Protein AF-Q54WN9-F1 (afdb_monomer)

Solvent-accessible surface area (backbone atoms only — not comparable to full-atom values): 9763 Å² total; per-residue (Å²): 136,82,84,85,79,70,58,61,58,56,52,44,54,54,49,51,44,63,75,31,66,91,70,61,74,75,76,55,79,43,49,47,63,41,79,41,78,48,82,92,57,58,79,62,23,30,35,43,32,41,34,25,28,69,91,32,36,59,37,37,39,37,37,38,39,39,68,42,95,53,77,45,74,49,47,29,48,50,98,59,85,48,47,73,67,52,102,52,31,24,30,23,70,48,80,46,40,72,41,89,84,63,59,57,28,35,44,36,34,30,35,58,44,83,94,69,46,71,44,78,80,48,74,47,79,41,43,60,86,49,47,75,79,41,33,29,25,31,41,38,38,39,36,28,91,50,58,62,70,51,76,79,38,59,76,74,64,61,50,66,73,66,54,73,73,57,82,74,84,129

Foldseek 3Di:
DDDPPPPQQVVVVVVQCVVCVPPDPDDPLQKGKGKAFADPDDQFFEKEKEKEFQVQQQKWKWKDAFPDPDIDIGGQSDPPQWQDLDPTMIMHMDTGGGDPVQAKMKIFIWGQDPPRDIDGPDMDIQGSVNRSVRGRMYMYMYGYPPSVPCVPQVCPRCPVVSVVVDDDDD

Structure (mmCIF, N/CA/C/O backbone):
data_AF-Q54WN9-F1
#
_entry.id   AF-Q54WN9-F1
#
loop_
_atom_site.group_PDB
_atom_site.id
_atom_site.type_symbol
_atom_site.label_atom_id
_atom_site.label_alt_id
_atom_site.label_comp_id
_atom_site.label_asym_id
_atom_site.label_entity_id
_atom_site.label_seq_id
_atom_site.pdbx_PDB_ins_code
_atom_site.Cartn_x
_atom_site.Cartn_y
_atom_site.Cartn_z
_atom_site.occupancy
_atom_site.B_iso_or_equiv
_atom_site.auth_seq_id
_atom_site.auth_comp_id
_atom_site.auth_asym_id
_atom_site.auth_atom_id
_atom_site.pdbx_PDB_model_num
ATOM 1 N N . MET A 1 1 ? 20.448 10.794 25.617 1.00 26.78 1 MET A N 1
ATOM 2 C CA . MET A 1 1 ? 20.432 9.327 25.789 1.00 26.78 1 MET A CA 1
ATOM 3 C C . MET A 1 1 ? 19.166 8.802 25.115 1.00 26.78 1 MET A C 1
ATOM 5 O O . MET A 1 1 ? 18.130 9.429 25.286 1.00 26.78 1 MET A O 1
ATOM 9 N N . SER A 1 2 ? 19.300 7.733 24.325 1.00 26.58 2 SER A N 1
ATOM 10 C CA . SER A 1 2 ? 18.279 7.000 23.548 1.00 26.58 2 SER A CA 1
ATOM 11 C C . SER A 1 2 ? 17.584 7.721 22.386 1.00 26.58 2 SER A C 1
ATOM 13 O O . SER A 1 2 ? 16.530 8.334 22.527 1.00 26.58 2 SER A O 1
ATOM 15 N N . VAL A 1 3 ?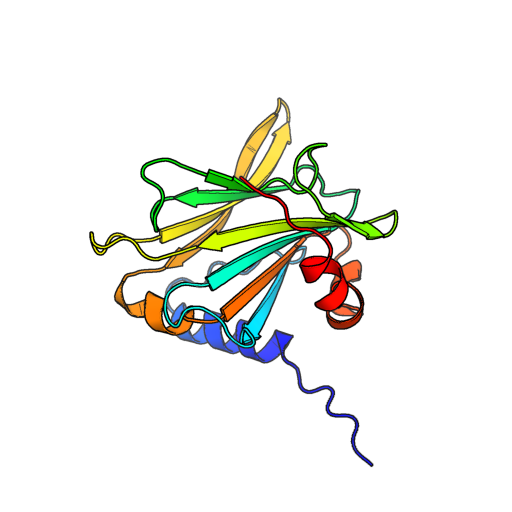 18.160 7.539 21.194 1.00 26.03 3 VAL A N 1
ATOM 16 C CA . VAL A 1 3 ? 17.436 7.601 19.921 1.00 26.03 3 VAL A CA 1
ATOM 17 C C . VAL A 1 3 ? 16.532 6.367 19.876 1.00 26.03 3 VAL A C 1
ATOM 19 O O . VAL A 1 3 ? 17.029 5.245 19.829 1.00 26.03 3 VAL A O 1
ATOM 22 N N . TYR A 1 4 ? 15.215 6.562 19.931 1.00 24.17 4 TYR A N 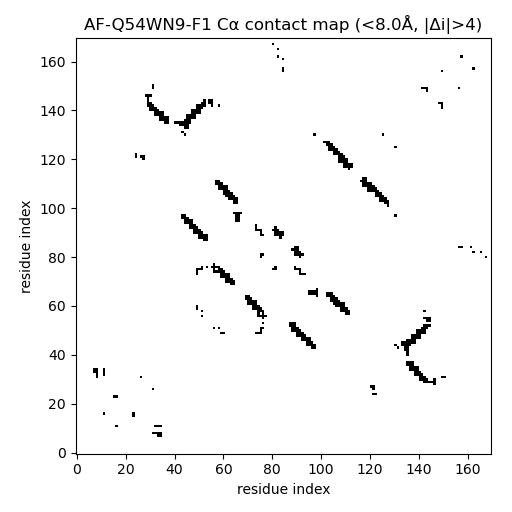1
ATOM 23 C CA . TYR A 1 4 ? 14.245 5.513 19.617 1.00 24.17 4 TYR A CA 1
ATOM 24 C C . TYR A 1 4 ? 14.352 5.197 18.117 1.00 24.17 4 TYR A C 1
ATOM 26 O O . TYR A 1 4 ? 13.643 5.771 17.300 1.00 24.17 4 TYR A O 1
ATOM 34 N N . THR A 1 5 ? 15.252 4.289 17.745 1.00 32.28 5 THR A N 1
ATOM 35 C CA . THR A 1 5 ? 15.177 3.547 16.475 1.00 32.28 5 THR A CA 1
ATOM 36 C C . THR A 1 5 ? 14.328 2.302 16.714 1.00 32.28 5 THR A C 1
ATOM 38 O O . THR A 1 5 ? 14.761 1.169 16.557 1.00 32.28 5 THR A O 1
ATOM 41 N N . GLY A 1 6 ? 13.110 2.511 17.218 1.00 28.62 6 GLY A N 1
ATOM 42 C CA . GLY A 1 6 ? 12.151 1.432 17.392 1.00 28.62 6 GLY A CA 1
ATOM 43 C C . GLY A 1 6 ? 11.604 1.053 16.028 1.00 28.62 6 GLY A C 1
ATOM 44 O O . GLY A 1 6 ? 10.645 1.674 15.594 1.00 28.6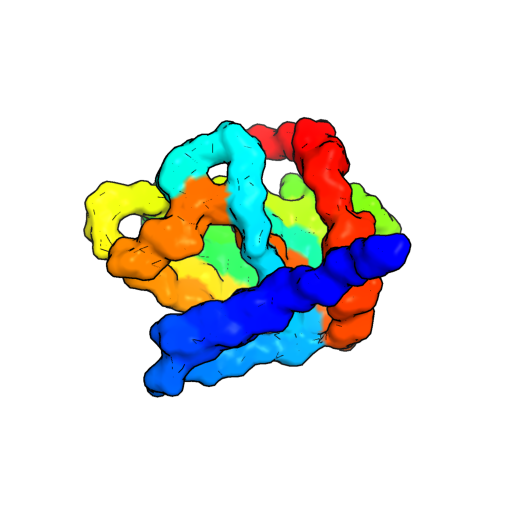2 6 GLY A O 1
ATOM 45 N N . ASP A 1 7 ? 12.287 0.133 15.349 1.00 36.50 7 ASP A N 1
ATOM 46 C CA . ASP A 1 7 ? 11.778 -1.036 14.613 1.00 36.50 7 ASP A CA 1
ATOM 47 C C . ASP A 1 7 ? 10.300 -1.046 14.158 1.00 36.50 7 ASP A C 1
ATOM 49 O O . ASP A 1 7 ? 9.601 -2.059 14.234 1.00 36.50 7 ASP A O 1
ATOM 53 N N . ALA A 1 8 ? 9.791 0.073 13.647 1.00 36.25 8 ALA A N 1
ATOM 54 C CA . ALA A 1 8 ? 8.426 0.168 13.139 1.00 36.25 8 ALA A CA 1
ATOM 55 C C . ALA A 1 8 ? 8.210 -0.800 11.963 1.00 36.25 8 ALA A C 1
ATOM 57 O O . ALA A 1 8 ? 7.151 -1.414 11.852 1.00 36.25 8 ALA A O 1
ATOM 58 N N . SER A 1 9 ? 9.253 -1.038 11.161 1.00 34.16 9 SER A N 1
ATOM 59 C CA . SER A 1 9 ? 9.234 -2.027 10.080 1.00 34.16 9 SER A CA 1
ATOM 60 C C . SER A 1 9 ? 9.164 -3.476 10.585 1.00 34.16 9 SER A C 1
ATOM 62 O O . SER A 1 9 ? 8.555 -4.325 9.933 1.00 34.16 9 SER A O 1
ATOM 64 N N . LEU A 1 10 ? 9.729 -3.777 11.759 1.00 30.88 10 LEU A N 1
ATOM 65 C CA . LEU A 1 10 ? 9.683 -5.116 12.358 1.00 30.88 10 LEU A CA 1
ATOM 66 C C . LEU A 1 10 ? 8.337 -5.405 13.038 1.00 30.88 10 LEU A C 1
ATOM 68 O O . LEU A 1 10 ? 7.882 -6.551 13.034 1.00 30.88 10 LEU A O 1
ATOM 72 N N . LEU A 1 11 ? 7.658 -4.372 13.548 1.00 35.47 11 LEU A N 1
ATOM 73 C CA . LEU A 1 11 ? 6.316 -4.501 14.120 1.00 35.47 11 LEU A CA 1
ATOM 74 C C . LEU A 1 11 ? 5.294 -5.001 13.091 1.00 35.47 11 LEU A C 1
ATOM 76 O O . LEU A 1 11 ? 4.483 -5.854 13.449 1.00 35.47 11 LEU A O 1
ATOM 80 N N . TYR A 1 12 ? 5.353 -4.565 11.825 1.00 44.00 12 TYR A N 1
ATOM 81 C CA . TYR A 1 12 ? 4.422 -5.069 10.807 1.00 44.00 12 TYR A CA 1
ATOM 82 C C . TYR A 1 12 ? 4.783 -6.462 10.296 1.00 44.00 12 TYR A C 1
ATOM 84 O O . TYR A 1 12 ? 3.877 -7.274 10.135 1.00 44.00 12 TYR A O 1
ATOM 92 N N . LEU A 1 13 ? 6.068 -6.791 10.103 1.00 41.88 13 LEU A N 1
ATOM 93 C CA . LEU A 1 13 ? 6.452 -8.173 9.779 1.00 41.88 13 LEU A CA 1
ATOM 94 C C . LEU A 1 13 ? 5.909 -9.125 10.847 1.00 41.88 13 LEU A C 1
ATOM 96 O O . LEU A 1 13 ? 5.208 -10.068 10.507 1.00 41.88 13 LEU A O 1
ATOM 100 N N . GLN A 1 14 ? 6.059 -8.794 12.132 1.00 44.22 14 GLN A N 1
ATOM 101 C CA . GLN A 1 14 ? 5.460 -9.592 13.202 1.00 44.22 14 GLN A CA 1
ATOM 102 C C . GLN A 1 14 ? 3.927 -9.545 13.230 1.00 44.22 14 GLN A C 1
ATOM 104 O O . GLN A 1 14 ? 3.309 -10.550 13.574 1.00 44.22 14 GLN A O 1
ATOM 109 N N . TYR A 1 15 ? 3.289 -8.416 12.914 1.00 46.53 15 TYR A N 1
ATOM 110 C CA . TYR A 1 15 ? 1.828 -8.288 12.953 1.00 46.53 15 TYR A CA 1
ATOM 111 C C . TYR A 1 15 ? 1.148 -9.028 11.795 1.00 46.53 15 TYR A C 1
ATOM 113 O O . TYR A 1 15 ? 0.180 -9.758 12.010 1.00 46.53 15 TYR A O 1
ATOM 121 N N . TYR A 1 16 ? 1.691 -8.905 10.584 1.00 46.44 16 TYR A N 1
ATOM 122 C CA . TYR A 1 16 ? 1.237 -9.613 9.393 1.00 46.44 16 TYR A CA 1
ATOM 123 C C . TYR A 1 16 ? 1.563 -11.105 9.484 1.00 46.44 16 TYR A C 1
ATOM 125 O O . TYR A 1 16 ? 0.681 -11.930 9.262 1.00 46.44 16 TYR A O 1
ATOM 133 N N . GLU A 1 17 ? 2.775 -11.479 9.910 1.00 47.84 17 GLU A N 1
ATOM 134 C CA . GLU A 1 17 ? 3.111 -12.887 10.167 1.00 47.84 17 GLU A CA 1
ATOM 135 C C . GLU A 1 17 ? 2.225 -13.486 11.269 1.00 47.84 17 GLU A C 1
ATOM 137 O O . GLU A 1 17 ? 1.805 -14.635 11.142 1.00 47.84 17 GLU A O 1
ATOM 142 N N . LYS A 1 18 ? 1.855 -12.718 12.308 1.00 46.75 18 LYS A N 1
ATOM 143 C CA . LYS A 1 18 ? 0.902 -13.173 13.338 1.00 46.75 18 LYS A CA 1
ATOM 144 C C . LYS A 1 18 ? -0.515 -13.353 12.807 1.00 46.75 18 LYS A C 1
ATOM 146 O O . LYS A 1 18 ? -1.157 -14.339 13.157 1.00 46.75 18 LYS A O 1
ATOM 151 N N . LEU A 1 19 ? -1.025 -12.418 12.006 1.00 46.53 19 LEU A N 1
ATOM 152 C CA . LEU A 1 19 ? -2.384 -12.503 11.458 1.00 46.53 19 LEU A CA 1
ATOM 153 C C . LEU A 1 19 ? -2.519 -13.582 10.386 1.00 46.53 19 LEU A C 1
ATOM 155 O O . LEU A 1 19 ? -3.585 -14.177 10.253 1.00 46.53 19 LEU A O 1
ATOM 159 N N . HIS A 1 20 ? -1.451 -13.833 9.632 1.00 45.84 20 HIS A N 1
ATOM 160 C CA . HIS A 1 20 ? -1.462 -14.731 8.483 1.00 45.84 20 HIS A CA 1
ATOM 161 C C . HIS A 1 20 ? -0.689 -16.028 8.725 1.00 45.84 20 HIS A C 1
ATOM 163 O O . HIS A 1 20 ? -0.387 -16.721 7.758 1.00 45.84 20 HIS A O 1
ATOM 169 N N . ALA A 1 21 ? -0.401 -16.387 9.983 1.00 46.03 21 ALA A N 1
ATOM 170 C CA . ALA A 1 21 ? 0.436 -17.529 10.371 1.00 46.03 21 ALA A CA 1
ATOM 171 C C . ALA A 1 21 ? 0.090 -18.858 9.664 1.00 46.03 21 ALA A C 1
ATOM 173 O O . ALA A 1 21 ? 0.960 -19.706 9.490 1.00 46.03 21 ALA A O 1
ATOM 174 N N . SER A 1 22 ? -1.155 -19.045 9.220 1.00 46.38 22 SER A N 1
ATOM 175 C CA . SER A 1 22 ? -1.606 -20.244 8.503 1.00 46.38 22 SER A CA 1
ATOM 176 C C . SER A 1 22 ? -1.333 -20.243 6.990 1.00 46.38 22 SER A C 1
ATOM 178 O O . SER A 1 22 ? -1.400 -21.301 6.370 1.00 46.38 22 SER A O 1
ATOM 180 N N . SER A 1 23 ? -1.001 -19.106 6.375 1.00 45.22 23 SER A N 1
ATOM 181 C CA . SER A 1 23 ? -0.740 -19.002 4.932 1.00 45.22 23 SER A CA 1
ATOM 182 C C . SER A 1 23 ? 0.132 -17.792 4.580 1.00 45.22 23 SER A C 1
ATOM 184 O O . SER A 1 23 ? -0.186 -17.062 3.637 1.00 45.22 23 SER A O 1
ATOM 186 N N . VAL A 1 24 ? 1.189 -17.526 5.360 1.00 51.78 24 VAL A N 1
ATOM 187 C CA . VAL A 1 24 ? 2.043 -16.342 5.176 1.00 51.78 24 VAL A CA 1
ATOM 188 C C . VAL A 1 24 ? 2.712 -16.420 3.803 1.00 51.78 24 VAL A C 1
ATOM 190 O O . VAL A 1 24 ? 3.770 -17.028 3.634 1.00 51.78 24 VAL A O 1
ATOM 193 N N . GLN A 1 25 ? 2.107 -15.793 2.796 1.00 59.03 25 GLN A N 1
ATOM 194 C CA . GLN A 1 25 ? 2.858 -15.388 1.623 1.00 59.03 25 GLN A CA 1
ATOM 195 C C . GLN A 1 25 ? 3.964 -14.465 2.136 1.00 59.03 25 GLN A C 1
ATOM 197 O O . GLN A 1 25 ? 3.686 -13.454 2.783 1.00 59.03 25 GLN A O 1
ATOM 202 N N . LYS A 1 26 ? 5.222 -14.851 1.921 1.00 68.12 26 LYS A N 1
ATOM 203 C CA . LYS A 1 26 ? 6.352 -14.007 2.298 1.00 68.12 26 LYS A CA 1
ATOM 204 C C . LYS A 1 26 ? 6.312 -12.754 1.435 1.00 68.12 26 LYS A C 1
ATOM 206 O O . LYS A 1 26 ? 6.228 -12.861 0.212 1.00 68.12 26 LYS A O 1
ATOM 211 N N . VAL A 1 27 ? 6.389 -11.591 2.076 1.00 75.38 27 VAL A N 1
ATOM 212 C CA . VAL A 1 27 ? 6.557 -10.324 1.361 1.00 75.38 27 VAL A CA 1
ATOM 213 C C . VAL A 1 27 ? 7.833 -10.434 0.512 1.00 75.38 27 VAL A C 1
ATOM 215 O O . VAL A 1 27 ? 8.867 -10.860 1.040 1.00 75.38 27 VAL A O 1
ATOM 218 N N . PRO A 1 28 ? 7.784 -10.109 -0.791 1.00 79.94 28 PRO A N 1
ATOM 219 C CA . PRO A 1 28 ? 8.963 -10.142 -1.647 1.00 79.94 28 PRO A CA 1
ATOM 220 C C . PRO A 1 28 ? 10.117 -9.311 -1.068 1.00 79.94 28 PRO A C 1
ATOM 222 O O . PRO A 1 28 ? 9.900 -8.224 -0.543 1.00 79.94 28 PRO A O 1
ATOM 225 N N . ALA A 1 29 ? 11.361 -9.789 -1.186 1.00 77.44 29 ALA A N 1
ATOM 226 C CA . ALA A 1 29 ? 12.532 -9.141 -0.572 1.00 77.44 29 ALA A CA 1
ATOM 227 C C . ALA A 1 29 ? 12.798 -7.706 -1.076 1.00 77.44 29 ALA A C 1
ATOM 229 O O . ALA A 1 29 ? 13.434 -6.903 -0.387 1.00 77.44 29 ALA A O 1
ATOM 230 N N . ASN A 1 30 ? 12.287 -7.396 -2.268 1.00 78.31 30 ASN A N 1
ATOM 231 C CA . ASN A 1 30 ? 12.350 -6.102 -2.939 1.00 78.31 30 ASN A CA 1
ATOM 232 C C . ASN A 1 30 ? 11.214 -5.143 -2.519 1.00 78.31 30 ASN A C 1
ATOM 234 O O . ASN A 1 30 ? 11.074 -4.060 -3.092 1.00 78.31 30 ASN A O 1
ATOM 238 N N . MET A 1 31 ? 10.391 -5.543 -1.547 1.00 79.81 31 MET A N 1
ATOM 239 C CA . MET A 1 31 ? 9.267 -4.773 -1.034 1.00 79.81 31 MET A CA 1
ATOM 240 C C . MET A 1 31 ? 9.399 -4.556 0.473 1.00 79.81 31 MET A C 1
ATOM 242 O O . MET A 1 31 ? 9.694 -5.476 1.233 1.00 79.81 31 MET A O 1
ATOM 246 N N . VAL A 1 32 ? 9.137 -3.327 0.907 1.00 80.44 32 VAL A N 1
ATOM 247 C CA . VAL A 1 32 ? 8.982 -2.980 2.322 1.00 80.44 32 VAL A CA 1
ATOM 248 C C . VAL A 1 32 ? 7.593 -2.394 2.511 1.00 80.44 32 VAL A C 1
ATOM 250 O O . VAL A 1 32 ? 7.191 -1.501 1.769 1.00 80.44 32 VAL A O 1
ATOM 253 N N . ILE A 1 33 ? 6.864 -2.905 3.498 1.00 81.25 33 ILE A N 1
ATOM 254 C CA . ILE A 1 33 ? 5.540 -2.412 3.870 1.00 81.25 33 ILE A CA 1
ATOM 255 C C . ILE A 1 33 ? 5.664 -1.760 5.245 1.00 81.25 33 ILE A C 1
ATOM 257 O O . ILE A 1 33 ? 6.142 -2.394 6.182 1.00 81.25 33 ILE A O 1
ATOM 261 N N . ASP A 1 34 ? 5.256 -0.500 5.344 1.00 79.38 34 ASP A N 1
ATOM 262 C CA . ASP A 1 34 ? 5.280 0.291 6.574 1.00 79.38 34 ASP A CA 1
ATOM 263 C C . ASP A 1 34 ? 3.894 0.867 6.849 1.00 79.38 34 ASP A C 1
ATOM 265 O O . ASP A 1 34 ? 3.244 1.406 5.952 1.00 79.38 34 ASP A O 1
ATOM 269 N N . ASP A 1 35 ? 3.427 0.749 8.088 1.00 79.12 35 ASP A N 1
ATOM 270 C CA . ASP A 1 35 ? 2.069 1.112 8.466 1.00 79.12 35 ASP A CA 1
ATOM 271 C C . ASP A 1 35 ? 2.058 2.182 9.565 1.00 79.12 35 ASP A C 1
ATOM 273 O O . ASP A 1 35 ? 2.443 1.996 10.720 1.00 79.12 35 ASP A O 1
ATOM 277 N N . ARG A 1 36 ? 1.548 3.364 9.233 1.00 82.00 36 ARG A N 1
ATOM 278 C CA . ARG A 1 36 ? 1.562 4.521 10.133 1.00 82.00 36 ARG A CA 1
ATOM 279 C C . ARG A 1 36 ? 0.151 4.888 10.544 1.00 82.00 36 ARG A C 1
ATOM 281 O O . ARG A 1 36 ? -0.796 4.743 9.781 1.00 82.00 36 ARG A O 1
ATOM 288 N N . LYS A 1 37 ? -0.019 5.436 11.746 1.00 81.25 37 LYS A N 1
ATOM 289 C CA . LYS A 1 37 ? -1.302 6.040 12.131 1.00 81.25 37 LYS A CA 1
ATOM 290 C C . LYS A 1 37 ? -1.496 7.354 11.373 1.00 81.25 37 LYS A C 1
ATOM 292 O O . LYS A 1 37 ? -0.600 8.210 11.395 1.00 81.25 37 LYS A O 1
ATOM 297 N N . ARG A 1 38 ? -2.651 7.551 10.740 1.00 76.94 38 ARG A N 1
ATOM 298 C CA . ARG A 1 38 ? -2.988 8.822 10.085 1.00 76.94 38 ARG A CA 1
ATOM 299 C C . ARG A 1 38 ? -3.248 9.910 11.137 1.00 76.94 38 ARG A C 1
ATOM 301 O O . ARG A 1 38 ? -3.845 9.655 12.185 1.00 76.94 38 ARG A O 1
ATOM 308 N N . LYS A 1 39 ? -2.777 11.139 10.887 1.00 71.44 39 LYS A N 1
ATOM 309 C CA . LYS A 1 39 ? -3.128 12.314 11.711 1.00 71.44 39 LYS A CA 1
ATOM 310 C C . LYS A 1 39 ? -4.431 12.913 11.170 1.00 71.44 39 LYS A C 1
ATOM 312 O O . LYS A 1 39 ? -4.465 13.313 10.014 1.00 71.44 39 LYS A O 1
ATOM 317 N N . GLY A 1 40 ? -5.482 12.962 11.992 1.00 68.94 40 GLY A N 1
ATOM 318 C CA . GLY A 1 40 ? -6.746 13.636 11.650 1.00 68.94 40 GLY A CA 1
ATOM 319 C C . GLY A 1 40 ? -7.556 12.999 10.511 1.00 68.94 40 GLY A C 1
ATOM 320 O O . GLY A 1 40 ? -8.209 13.719 9.766 1.00 68.94 40 GLY A O 1
ATOM 321 N N . GLY A 1 41 ? -7.477 11.678 10.329 1.00 63.56 41 GLY A N 1
ATOM 322 C CA . GLY A 1 41 ? -8.146 10.967 9.236 1.00 63.56 41 GLY A CA 1
ATOM 323 C C . GLY A 1 41 ? -9.592 10.556 9.510 1.00 63.56 41 GLY A C 1
ATOM 324 O O . GLY A 1 41 ? -10.084 10.649 10.636 1.00 63.56 41 GLY A O 1
ATOM 325 N N . SER A 1 42 ? -10.243 10.043 8.460 1.00 67.94 42 SER A N 1
ATOM 326 C CA . SER A 1 42 ? -11.493 9.292 8.594 1.00 67.94 42 SER A CA 1
ATOM 327 C C . SER A 1 42 ? -11.278 8.101 9.538 1.00 67.94 42 SER A C 1
ATOM 329 O O . SER A 1 42 ? -10.244 7.431 9.434 1.00 67.94 42 SER A O 1
ATOM 331 N N . PRO A 1 43 ? -12.224 7.806 10.447 1.00 75.44 43 PRO A N 1
ATOM 332 C CA . PRO A 1 43 ? -12.136 6.626 11.297 1.00 75.44 43 PRO A CA 1
ATOM 333 C C . PRO A 1 43 ? -12.246 5.317 10.504 1.00 75.44 43 PRO A C 1
ATOM 335 O O . PRO A 1 43 ? -11.961 4.270 11.070 1.00 75.44 43 PRO A O 1
ATOM 338 N N . THR A 1 44 ? -12.651 5.364 9.230 1.00 85.12 44 THR A N 1
ATOM 339 C CA . THR A 1 44 ? -12.872 4.186 8.388 1.00 85.12 44 THR A CA 1
ATOM 340 C C . THR A 1 44 ? -11.967 4.196 7.164 1.00 85.12 44 THR A C 1
ATOM 342 O O . THR A 1 44 ? -11.880 5.205 6.462 1.00 85.12 44 THR A O 1
ATOM 345 N N . GLY A 1 45 ? -11.365 3.049 6.863 1.00 87.88 45 GLY A N 1
ATOM 346 C CA . GLY A 1 45 ? -10.485 2.870 5.714 1.00 87.88 45 GLY A CA 1
ATOM 347 C C . GLY A 1 45 ? -9.046 3.309 5.981 1.00 87.88 45 GLY A C 1
ATOM 348 O O . GLY A 1 45 ? -8.667 3.626 7.107 1.00 87.88 45 GLY A O 1
ATOM 349 N N . PHE A 1 46 ? -8.227 3.327 4.936 1.00 89.75 46 PHE A N 1
ATOM 350 C CA . PHE A 1 46 ? -6.805 3.658 5.018 1.00 89.75 46 PHE A CA 1
ATOM 351 C C . PHE A 1 46 ? -6.328 4.378 3.765 1.00 89.75 46 PHE A C 1
ATOM 353 O O . PHE A 1 46 ? -6.979 4.342 2.727 1.00 89.75 46 PHE A O 1
ATOM 360 N N . THR A 1 47 ? -5.173 5.028 3.841 1.00 89.06 47 THR A N 1
ATOM 361 C CA . THR A 1 47 ? -4.514 5.579 2.652 1.00 89.06 47 THR A CA 1
ATOM 362 C C . THR A 1 47 ? -3.399 4.638 2.225 1.00 89.06 47 THR A C 1
ATOM 364 O O . THR A 1 47 ? -2.527 4.319 3.029 1.00 89.06 47 THR A O 1
ATOM 367 N N . LEU A 1 48 ? -3.423 4.191 0.975 1.00 89.75 48 LEU A N 1
ATOM 368 C CA . LEU A 1 48 ? -2.385 3.352 0.391 1.00 89.75 48 LEU A CA 1
ATOM 369 C C . LEU A 1 48 ? -1.438 4.217 -0.434 1.00 89.75 48 LEU A C 1
ATOM 371 O O . LEU A 1 48 ? -1.882 4.901 -1.352 1.00 89.75 48 LEU A O 1
ATOM 375 N N . TYR A 1 49 ? -0.147 4.140 -0.138 1.00 88.25 49 TYR A N 1
ATOM 376 C CA . TYR A 1 49 ? 0.929 4.791 -0.872 1.00 88.25 49 TYR A CA 1
ATOM 377 C C . TYR A 1 49 ? 1.777 3.727 -1.562 1.00 88.25 49 TYR A C 1
ATOM 379 O O . TYR A 1 49 ? 2.276 2.814 -0.910 1.00 88.25 49 TYR A O 1
ATOM 387 N N . LEU A 1 50 ? 1.976 3.865 -2.869 1.00 90.00 50 LEU A N 1
ATOM 388 C CA . LEU A 1 50 ? 2.945 3.088 -3.629 1.00 90.00 50 LEU A CA 1
ATOM 389 C C . LEU A 1 50 ? 4.129 3.988 -3.968 1.00 90.00 50 LEU A C 1
ATOM 391 O O . LEU A 1 50 ? 3.979 4.983 -4.679 1.00 90.00 50 LEU A O 1
ATOM 395 N N . VAL A 1 51 ? 5.303 3.614 -3.474 1.00 87.81 51 VAL A N 1
ATOM 396 C CA . VAL A 1 51 ? 6.544 4.371 -3.611 1.00 87.81 51 VAL A CA 1
ATOM 397 C C . VAL A 1 51 ? 7.557 3.504 -4.329 1.00 87.81 51 VAL A C 1
ATOM 399 O O . VAL A 1 51 ? 7.959 2.454 -3.835 1.00 87.81 51 VAL A O 1
ATOM 402 N N . VAL A 1 52 ? 7.957 3.939 -5.515 1.00 87.69 52 VAL A N 1
ATOM 403 C CA . VAL A 1 52 ? 8.775 3.138 -6.427 1.00 87.69 52 VAL A CA 1
ATOM 404 C C . VAL A 1 52 ? 10.072 3.846 -6.756 1.00 87.69 52 VAL A C 1
ATOM 406 O O . VAL A 1 52 ? 10.091 5.055 -7.015 1.00 87.69 52 VAL A O 1
ATOM 409 N N . GLU A 1 53 ? 11.159 3.083 -6.798 1.00 86.19 53 GLU A N 1
ATOM 410 C CA . GLU A 1 53 ? 12.405 3.547 -7.398 1.00 86.19 53 GLU A CA 1
ATOM 411 C C . GLU A 1 53 ? 12.276 3.531 -8.929 1.00 86.19 53 GLU A C 1
ATOM 413 O O . GLU A 1 53 ? 11.548 2.725 -9.502 1.00 86.19 53 GLU A O 1
ATOM 418 N N . LYS A 1 54 ? 13.027 4.398 -9.613 1.00 84.44 54 LYS A N 1
ATOM 419 C CA . LYS A 1 54 ? 13.068 4.544 -11.072 1.00 84.44 54 LYS A CA 1
ATOM 420 C C . LYS A 1 54 ? 13.199 3.234 -11.846 1.00 84.44 54 LYS A C 1
ATOM 422 O O . LYS A 1 54 ? 12.641 3.119 -12.931 1.00 84.44 54 LYS A O 1
ATOM 427 N N . LYS A 1 55 ? 13.944 2.263 -11.314 1.00 83.44 55 LYS A N 1
ATOM 428 C CA . LYS A 1 55 ? 14.129 0.955 -11.960 1.00 83.44 55 LYS A CA 1
ATOM 429 C C . LYS A 1 55 ? 12.902 0.045 -11.858 1.00 83.44 55 LYS A C 1
ATOM 431 O O . LYS A 1 55 ? 12.752 -0.819 -12.706 1.00 83.44 55 LYS A O 1
ATOM 436 N N . SER A 1 56 ? 12.014 0.311 -10.905 1.00 86.44 56 SER A N 1
ATOM 437 C CA . SER A 1 56 ? 10.827 -0.488 -10.587 1.00 86.44 56 SER A CA 1
ATOM 438 C C . SER A 1 56 ? 9.529 0.252 -10.943 1.00 86.44 56 SER A C 1
ATOM 440 O O . SER A 1 56 ? 8.498 0.100 -10.291 1.00 86.44 56 SER A O 1
ATOM 442 N N . TRP A 1 57 ? 9.574 1.118 -11.960 1.00 83.81 57 TRP A N 1
ATOM 443 C CA . TRP A 1 57 ? 8.397 1.829 -12.482 1.00 83.81 57 TRP A CA 1
ATOM 444 C C . TRP A 1 57 ? 7.406 0.909 -13.210 1.00 83.81 57 TRP A C 1
ATOM 446 O O . TRP A 1 57 ? 6.278 1.309 -13.477 1.00 83.81 57 TRP A O 1
ATOM 456 N N . ASP A 1 58 ? 7.803 -0.333 -13.468 1.00 86.12 58 ASP A N 1
ATOM 457 C CA . ASP A 1 58 ? 7.002 -1.431 -14.006 1.00 86.12 58 ASP A CA 1
ATOM 458 C C . ASP A 1 58 ? 6.192 -2.184 -12.930 1.00 86.12 58 ASP A C 1
ATOM 460 O O . ASP A 1 58 ? 5.704 -3.291 -13.172 1.00 86.12 58 ASP A O 1
ATOM 464 N N . ARG A 1 59 ? 6.059 -1.603 -11.731 1.00 88.94 59 ARG A N 1
ATOM 465 C CA . ARG A 1 59 ? 5.321 -2.162 -10.593 1.00 88.94 59 ARG A CA 1
ATOM 466 C C . ARG A 1 59 ? 4.007 -1.425 -10.381 1.00 88.94 59 ARG A C 1
ATOM 468 O O . ARG A 1 59 ? 3.941 -0.199 -10.494 1.00 88.94 59 ARG A O 1
ATOM 475 N N . ALA A 1 60 ? 2.974 -2.178 -10.023 1.00 91.31 60 ALA A N 1
ATOM 476 C CA . ALA A 1 60 ? 1.662 -1.629 -9.716 1.00 91.31 60 ALA A CA 1
ATOM 477 C C . ALA A 1 60 ? 0.998 -2.361 -8.548 1.00 91.31 60 ALA A C 1
ATOM 479 O O . ALA A 1 60 ? 1.352 -3.497 -8.221 1.00 91.31 60 ALA A O 1
ATOM 480 N N . ILE A 1 61 ? -0.006 -1.718 -7.955 1.00 92.12 61 ILE A N 1
ATOM 481 C CA . ILE A 1 61 ? -0.938 -2.368 -7.031 1.00 92.12 61 ILE A CA 1
ATOM 482 C C . ILE A 1 61 ? -2.328 -2.336 -7.650 1.00 92.12 61 ILE A C 1
ATOM 484 O O . ILE A 1 61 ? -2.859 -1.265 -7.936 1.00 92.12 61 ILE A O 1
ATOM 488 N N . ARG A 1 62 ? -2.930 -3.507 -7.828 1.00 93.81 62 ARG A N 1
ATOM 489 C CA . ARG A 1 62 ? -4.328 -3.664 -8.223 1.00 93.81 62 ARG A CA 1
ATOM 490 C C . ARG A 1 62 ? -5.188 -3.827 -6.985 1.00 93.81 62 ARG A C 1
ATOM 492 O O . ARG A 1 62 ? -4.924 -4.687 -6.150 1.00 93.81 62 ARG A O 1
ATOM 499 N N . ILE A 1 63 ? -6.220 -3.011 -6.886 1.00 93.25 63 ILE A N 1
ATOM 500 C CA . ILE A 1 63 ? -7.168 -2.977 -5.784 1.00 93.25 63 ILE A CA 1
ATOM 501 C C . ILE A 1 63 ? -8.492 -3.511 -6.314 1.00 93.25 63 ILE A C 1
ATOM 503 O O . ILE A 1 63 ? -9.062 -2.949 -7.248 1.00 93.25 63 ILE A O 1
ATOM 507 N N . ASN A 1 64 ? -8.979 -4.593 -5.715 1.00 91.56 64 ASN A N 1
ATOM 508 C CA . ASN A 1 64 ? -10.311 -5.132 -5.975 1.00 91.56 64 ASN A CA 1
ATOM 509 C C . ASN A 1 64 ? -11.145 -5.051 -4.694 1.00 91.56 64 ASN A C 1
ATOM 511 O O . ASN A 1 64 ? -10.646 -5.363 -3.612 1.00 91.56 64 ASN A O 1
ATOM 515 N N . GLY A 1 65 ? -12.413 -4.661 -4.812 1.00 90.19 65 GLY A N 1
ATOM 516 C CA . GLY A 1 65 ? -13.294 -4.451 -3.664 1.00 90.19 65 GLY A CA 1
ATOM 517 C C . GLY A 1 65 ? -13.138 -3.054 -3.060 1.00 90.19 65 GLY A C 1
ATOM 518 O O . GLY A 1 65 ? -12.925 -2.082 -3.783 1.00 90.19 65 GLY A O 1
ATOM 519 N N . ALA A 1 66 ? -13.266 -2.947 -1.732 1.00 89.06 66 ALA A N 1
ATOM 520 C CA . ALA A 1 66 ? -13.404 -1.659 -1.042 1.00 89.06 66 ALA A CA 1
ATOM 521 C C . ALA A 1 66 ? -14.525 -0.812 -1.682 1.00 89.06 66 ALA A C 1
ATOM 523 O O . ALA A 1 66 ? -15.514 -1.382 -2.139 1.00 89.06 66 ALA A O 1
ATOM 524 N N . GLN A 1 67 ? -14.411 0.511 -1.730 1.00 89.25 67 GLN A N 1
ATOM 525 C CA . GLN A 1 67 ? -15.410 1.395 -2.331 1.00 89.25 67 GLN A CA 1
ATOM 526 C C . GLN A 1 67 ? -15.519 1.280 -3.862 1.00 89.25 67 GLN A C 1
ATOM 528 O O . GLN A 1 67 ? -16.406 1.889 -4.458 1.00 89.25 67 GLN A O 1
ATOM 533 N N . TYR A 1 68 ? -14.628 0.526 -4.510 1.00 87.00 68 TYR A N 1
ATOM 534 C CA . TYR A 1 68 ? -14.588 0.409 -5.961 1.00 87.00 68 TYR A CA 1
ATOM 535 C C . TYR A 1 68 ? -15.469 -0.747 -6.448 1.00 87.00 68 TYR A C 1
ATOM 537 O O . TYR A 1 68 ? -15.362 -1.882 -5.984 1.00 87.00 68 TYR A O 1
ATOM 545 N N . SER A 1 69 ? -16.335 -0.466 -7.424 1.00 85.19 69 SER A N 1
ATOM 546 C CA . SER A 1 69 ? -17.132 -1.484 -8.126 1.00 85.19 69 SER A CA 1
ATOM 547 C C . SER A 1 69 ? -16.350 -2.209 -9.228 1.00 85.19 69 SER A C 1
ATOM 549 O O . SER A 1 69 ? -16.823 -3.208 -9.765 1.00 85.19 69 SER A O 1
ATOM 551 N N . TYR A 1 70 ? -15.156 -1.716 -9.558 1.00 85.00 70 TYR A N 1
ATOM 552 C CA . TYR A 1 70 ? -14.236 -2.252 -10.557 1.00 85.00 70 TYR A CA 1
ATOM 553 C C . TYR A 1 70 ? -12.802 -2.260 -10.010 1.00 85.00 70 TYR A C 1
ATOM 555 O O . TYR A 1 70 ? -12.521 -1.685 -8.959 1.00 85.00 70 TYR A O 1
ATOM 563 N N . GLN A 1 71 ? -11.886 -2.922 -10.718 1.00 89.00 71 GLN A N 1
ATOM 564 C CA . GLN A 1 71 ? -10.476 -2.950 -10.338 1.00 89.00 71 GLN A CA 1
ATOM 565 C C . GLN A 1 71 ? -9.822 -1.584 -10.553 1.00 89.00 71 GLN A C 1
ATOM 567 O O . GLN A 1 71 ? -9.816 -1.068 -11.669 1.00 89.00 71 GLN A O 1
ATOM 572 N N . VAL A 1 72 ? -9.205 -1.039 -9.509 1.00 90.38 72 VAL A N 1
ATOM 573 C CA . VAL A 1 72 ? -8.359 0.157 -9.606 1.00 90.38 72 VAL A CA 1
ATOM 574 C C . VAL A 1 72 ? -6.899 -0.263 -9.633 1.00 90.38 72 VAL A C 1
ATOM 576 O O . VAL A 1 72 ? -6.501 -1.174 -8.915 1.00 90.38 72 VAL A O 1
ATOM 579 N N . GLU A 1 73 ? -6.083 0.399 -10.445 1.00 90.75 73 GLU A N 1
ATOM 580 C CA . GLU A 1 73 ? -4.652 0.126 -10.539 1.00 90.75 73 GLU A CA 1
ATOM 581 C C . GLU A 1 73 ? -3.850 1.379 -10.176 1.00 90.75 73 GLU A C 1
ATOM 583 O O . GLU A 1 73 ? -4.046 2.449 -10.747 1.00 90.75 73 GLU A O 1
ATOM 588 N N . LEU A 1 74 ? -2.943 1.240 -9.210 1.00 89.25 74 LEU A N 1
ATOM 589 C CA . 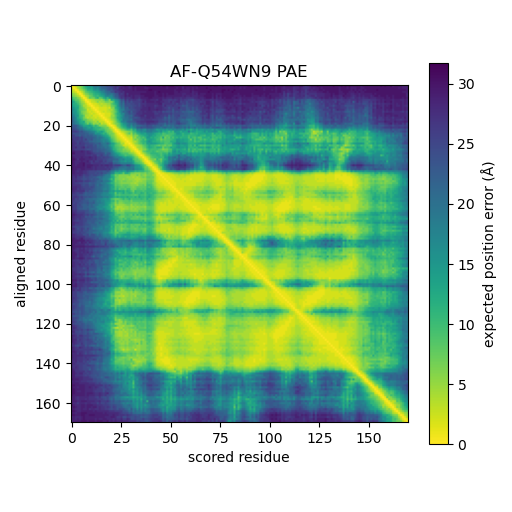LEU A 1 74 ? -2.003 2.276 -8.800 1.00 89.25 74 LEU A CA 1
ATOM 590 C C . LEU A 1 74 ? -0.645 2.017 -9.438 1.00 89.25 74 LEU A C 1
ATOM 592 O O . LEU A 1 74 ? 0.018 1.034 -9.103 1.00 89.25 74 LEU A O 1
ATOM 596 N N . LYS A 1 75 ? -0.217 2.931 -10.309 1.00 86.56 75 LYS A N 1
ATOM 597 C CA . LYS A 1 75 ? 1.087 2.917 -10.978 1.00 86.56 75 LYS A CA 1
ATOM 598 C C . LYS A 1 75 ? 1.810 4.227 -10.720 1.00 86.56 75 LYS A C 1
ATOM 600 O O . LYS A 1 75 ? 1.436 5.262 -11.253 1.00 86.56 75 LYS A O 1
ATOM 605 N N . ALA A 1 76 ? 2.867 4.187 -9.916 1.00 71.75 76 ALA A N 1
ATOM 606 C CA . ALA A 1 76 ? 3.693 5.372 -9.688 1.00 71.75 76 ALA A CA 1
ATOM 607 C C . ALA A 1 76 ? 4.680 5.639 -10.839 1.00 71.75 76 ALA A C 1
ATOM 609 O O . ALA A 1 76 ? 5.224 6.735 -10.925 1.00 71.75 76 ALA A O 1
ATOM 610 N N . GLY A 1 77 ? 4.936 4.654 -11.709 1.00 66.81 77 GLY A N 1
ATOM 611 C CA . GLY A 1 77 ? 5.855 4.790 -12.842 1.00 66.81 77 GLY A CA 1
ATOM 612 C C . GLY A 1 77 ? 5.317 5.638 -13.993 1.00 66.81 77 GLY A C 1
ATOM 613 O O . GLY A 1 77 ? 6.099 6.337 -14.647 1.00 66.81 77 GLY A O 1
ATOM 614 N N . ASP A 1 78 ? 3.997 5.631 -14.188 1.00 65.38 78 ASP A N 1
ATOM 615 C CA . ASP A 1 78 ? 3.331 6.336 -15.281 1.00 65.38 78 ASP A CA 1
ATOM 616 C C . ASP A 1 78 ? 3.467 7.857 -15.130 1.00 65.38 78 ASP A C 1
ATOM 618 O O . ASP A 1 78 ? 3.746 8.387 -14.054 1.00 65.38 78 ASP A O 1
ATOM 622 N N . ASN A 1 79 ? 3.329 8.594 -16.234 1.00 59.22 79 ASN A N 1
ATOM 623 C CA . ASN A 1 79 ? 3.528 10.047 -16.242 1.00 59.22 79 ASN A CA 1
ATOM 624 C C . ASN A 1 79 ? 2.358 10.843 -15.623 1.00 59.22 79 ASN A C 1
ATOM 626 O O . ASN A 1 79 ? 2.402 12.071 -15.594 1.00 59.22 79 ASN A O 1
ATOM 630 N N . THR A 1 80 ? 1.324 10.174 -15.119 1.00 58.91 80 THR A N 1
ATOM 631 C CA . THR A 1 80 ? 0.078 10.789 -14.649 1.00 58.91 80 THR A CA 1
ATOM 632 C C . THR A 1 80 ? -0.133 10.557 -13.157 1.00 58.91 80 THR A C 1
ATOM 634 O O . THR A 1 80 ? -0.057 9.422 -12.697 1.00 58.91 80 THR A O 1
ATOM 637 N N . GLY A 1 81 ? -0.447 11.620 -12.410 1.00 58.69 81 GLY A N 1
ATOM 638 C CA . GLY A 1 81 ? -0.944 11.505 -11.032 1.00 58.69 81 GLY A CA 1
ATOM 639 C C . GLY A 1 81 ? 0.069 10.993 -10.003 1.00 58.69 81 GLY A C 1
ATOM 640 O O . GLY A 1 81 ? -0.331 10.398 -9.009 1.00 58.69 81 GLY A O 1
ATOM 641 N N . PHE A 1 82 ? 1.370 11.207 -10.214 1.00 69.44 82 PHE A N 1
ATOM 642 C CA . PHE A 1 82 ? 2.404 10.861 -9.236 1.00 69.44 82 PHE A CA 1
ATOM 643 C C . PHE A 1 82 ? 3.051 12.113 -8.632 1.00 69.44 82 PHE A C 1
ATOM 645 O O . PHE A 1 82 ? 3.152 13.164 -9.265 1.00 69.44 82 PHE A O 1
ATOM 652 N N . LEU A 1 83 ? 3.558 11.967 -7.413 1.00 72.88 83 LEU A N 1
ATOM 653 C CA . LEU A 1 83 ? 4.430 12.916 -6.735 1.00 72.88 83 LEU A CA 1
ATOM 654 C C . LEU A 1 83 ? 5.879 12.451 -6.894 1.00 72.88 83 LEU A C 1
ATOM 656 O O . LEU A 1 83 ? 6.233 11.343 -6.486 1.00 72.88 83 LEU A O 1
ATOM 660 N N . SER A 1 84 ? 6.736 13.281 -7.490 1.00 75.62 84 SER A N 1
ATOM 661 C CA . SER A 1 84 ? 8.179 13.016 -7.487 1.00 75.62 84 SER A CA 1
ATOM 662 C C . SER A 1 84 ? 8.720 13.325 -6.093 1.00 75.62 84 SER A C 1
ATOM 664 O O . SER A 1 84 ? 8.655 14.471 -5.655 1.00 75.62 84 SER A O 1
ATOM 666 N N . LEU A 1 85 ? 9.250 12.319 -5.397 1.00 74.19 85 LEU A N 1
ATOM 667 C CA . LEU A 1 85 ? 9.865 12.513 -4.077 1.00 74.19 85 LEU A CA 1
ATOM 668 C C . LEU A 1 85 ? 11.310 13.011 -4.227 1.00 74.19 85 LEU A C 1
ATOM 670 O O . LEU A 1 85 ? 11.752 13.912 -3.518 1.00 74.19 85 LEU A O 1
ATOM 674 N N . ASP A 1 86 ? 12.033 12.432 -5.189 1.00 76.00 86 ASP A N 1
ATOM 675 C CA . ASP A 1 86 ? 13.364 12.840 -5.638 1.00 76.00 86 ASP A CA 1
ATOM 676 C C . ASP A 1 86 ? 13.573 12.438 -7.117 1.00 76.00 86 ASP A C 1
ATOM 678 O O . ASP A 1 86 ? 12.639 11.996 -7.787 1.00 76.00 86 ASP A O 1
ATOM 682 N N . SER A 1 87 ? 14.791 12.583 -7.658 1.00 76.19 87 SER A N 1
ATOM 683 C CA . SER A 1 87 ? 15.105 12.219 -9.055 1.00 76.19 87 SER A CA 1
ATOM 684 C C . SER A 1 87 ? 15.105 10.708 -9.335 1.00 76.19 87 SER A C 1
ATOM 686 O O . SER A 1 87 ? 15.245 10.286 -10.488 1.00 76.19 87 SER A O 1
ATOM 688 N N . LYS A 1 88 ? 14.983 9.884 -8.291 1.00 81.56 88 LYS A N 1
ATOM 689 C CA . LYS A 1 88 ? 15.079 8.424 -8.346 1.00 81.56 88 LYS A CA 1
ATOM 690 C C . LYS A 1 88 ? 13.810 7.732 -7.874 1.00 81.56 88 LYS A C 1
ATOM 692 O O . LYS A 1 88 ? 13.740 6.518 -8.017 1.00 81.56 88 LYS A O 1
ATOM 697 N N . SER A 1 89 ? 12.830 8.447 -7.330 1.00 82.00 89 SER A N 1
ATOM 698 C CA . SER A 1 89 ? 11.637 7.842 -6.755 1.00 82.00 89 SER A CA 1
ATOM 699 C C . SER A 1 89 ? 10.380 8.673 -6.971 1.00 82.00 89 SER A C 1
ATOM 701 O O . SER A 1 89 ? 10.384 9.906 -6.925 1.00 82.00 89 SER A O 1
ATOM 703 N N . LYS A 1 90 ? 9.287 7.954 -7.210 1.00 84.38 90 LYS A N 1
ATOM 704 C CA . LYS A 1 90 ? 7.944 8.500 -7.392 1.00 84.38 90 LYS A CA 1
ATOM 705 C C . LYS A 1 90 ? 7.004 7.865 -6.372 1.00 84.38 90 LYS A C 1
ATOM 707 O O . LYS A 1 90 ? 7.223 6.732 -5.948 1.00 84.38 90 LYS A O 1
ATOM 712 N N . CYS A 1 91 ? 5.956 8.588 -6.009 1.00 84.56 91 CYS A N 1
ATOM 713 C CA . CYS A 1 91 ? 4.891 8.129 -5.134 1.00 84.56 91 CYS A CA 1
ATOM 714 C C . CYS A 1 91 ? 3.539 8.368 -5.801 1.00 84.56 91 CYS A C 1
ATOM 716 O O . CYS A 1 91 ? 3.284 9.461 -6.294 1.00 84.56 91 CYS A O 1
ATOM 718 N N . ILE A 1 92 ? 2.652 7.385 -5.760 1.00 87.44 92 ILE A N 1
ATOM 719 C CA . ILE A 1 92 ? 1.220 7.569 -6.011 1.00 87.44 92 ILE A CA 1
ATOM 720 C C . ILE A 1 92 ? 0.463 7.081 -4.786 1.00 87.44 92 ILE A C 1
ATOM 722 O O . ILE A 1 92 ? 0.951 6.213 -4.062 1.00 87.44 92 ILE A O 1
ATOM 726 N N . PHE A 1 93 ? -0.714 7.635 -4.531 1.00 87.50 93 PHE A N 1
ATOM 727 C CA . PHE A 1 93 ? -1.527 7.196 -3.411 1.00 87.50 93 PHE A CA 1
ATOM 728 C C . PHE A 1 93 ? -3.009 7.242 -3.735 1.00 87.50 93 PHE A C 1
ATOM 730 O O . PHE A 1 93 ? -3.444 7.950 -4.640 1.00 87.50 93 PHE A O 1
ATOM 737 N N . THR A 1 94 ? -3.782 6.484 -2.969 1.00 88.62 94 THR A N 1
ATOM 738 C CA . THR A 1 94 ? -5.238 6.567 -2.982 1.00 88.62 94 THR A CA 1
ATOM 739 C C . THR A 1 94 ? -5.796 6.309 -1.593 1.00 88.62 94 THR A C 1
ATOM 741 O O . THR A 1 94 ? -5.190 5.608 -0.778 1.00 88.62 94 THR A O 1
ATOM 744 N N . ASN A 1 95 ? -6.965 6.874 -1.317 1.00 89.69 95 ASN A N 1
ATOM 745 C CA . ASN A 1 95 ? -7.729 6.520 -0.130 1.00 89.69 95 ASN A CA 1
ATOM 746 C C . ASN A 1 95 ? -8.572 5.285 -0.443 1.00 89.69 95 ASN A C 1
ATOM 748 O O . ASN A 1 95 ? -9.231 5.228 -1.477 1.00 89.69 95 ASN A O 1
ATOM 752 N N . ILE A 1 96 ? -8.551 4.307 0.451 1.00 90.50 96 ILE A N 1
ATOM 753 C CA . ILE A 1 96 ? -9.335 3.081 0.380 1.00 90.50 96 ILE A CA 1
ATOM 754 C C . ILE A 1 96 ? -10.353 3.131 1.511 1.00 90.50 96 ILE A C 1
ATOM 756 O O . ILE A 1 96 ? -9.997 3.082 2.686 1.00 90.50 96 ILE A O 1
ATOM 760 N N . GLU A 1 97 ? -11.621 3.224 1.143 1.00 91.19 97 GLU A N 1
ATOM 761 C CA . GLU A 1 97 ? -12.766 3.220 2.044 1.00 91.19 97 GLU A CA 1
ATOM 762 C C . GLU A 1 97 ? -13.497 1.884 1.928 1.00 91.19 97 GLU A C 1
ATOM 764 O O . GLU A 1 97 ? -13.591 1.282 0.862 1.00 91.19 97 GLU A O 1
ATOM 769 N N . TRP A 1 98 ? -14.024 1.367 3.029 1.00 89.94 98 TRP A N 1
ATOM 770 C CA . TRP A 1 98 ? -14.691 0.071 2.982 1.00 89.94 98 TRP A CA 1
ATOM 771 C C . TRP A 1 98 ? -16.055 0.166 2.301 1.00 89.94 98 TRP A C 1
ATOM 773 O O . TRP A 1 98 ? -16.851 1.043 2.623 1.00 89.94 98 TRP A O 1
ATOM 783 N N . ASN A 1 99 ? -16.381 -0.792 1.427 1.00 82.88 99 ASN A N 1
ATOM 784 C CA . ASN A 1 99 ? -17.765 -0.923 0.971 1.00 82.88 99 ASN A CA 1
ATOM 785 C C . ASN A 1 99 ? -18.701 -1.377 2.096 1.00 82.88 99 ASN A C 1
ATOM 787 O O . ASN A 1 99 ? -18.318 -2.123 3.005 1.00 82.88 99 ASN A O 1
ATOM 791 N N . ALA A 1 100 ? -19.972 -1.004 1.940 1.00 78.69 100 ALA A N 1
ATOM 792 C CA . ALA A 1 100 ? -21.070 -1.468 2.780 1.00 78.69 100 ALA A CA 1
ATOM 793 C C . ALA A 1 100 ? -21.363 -2.973 2.613 1.00 78.69 100 ALA A C 1
ATOM 795 O O . ALA A 1 100 ? -21.792 -3.619 3.563 1.00 78.69 100 ALA A O 1
ATOM 796 N N . ASN A 1 101 ? -21.075 -3.554 1.441 1.00 77.38 101 ASN A N 1
ATOM 797 C CA . ASN A 1 101 ? -21.443 -4.937 1.094 1.00 77.38 101 ASN A CA 1
ATOM 798 C C . ASN A 1 101 ? -20.609 -6.021 1.795 1.00 77.38 101 ASN A C 1
ATOM 800 O O . ASN A 1 101 ? -20.759 -7.200 1.485 1.00 77.38 101 ASN A O 1
ATOM 804 N N . ASN A 1 102 ? -19.724 -5.642 2.720 1.00 74.31 102 ASN A N 1
ATOM 805 C CA . ASN A 1 102 ? -18.944 -6.572 3.532 1.00 74.31 102 ASN A CA 1
ATOM 806 C C . ASN A 1 102 ? -18.132 -7.598 2.707 1.00 74.31 102 ASN A C 1
ATOM 808 O O . ASN A 1 102 ? -17.927 -8.726 3.144 1.00 74.31 102 ASN A O 1
ATOM 812 N N . ALA A 1 103 ? -17.686 -7.221 1.504 1.00 85.75 103 ALA A N 1
ATOM 813 C CA . ALA A 1 103 ? -16.878 -8.079 0.635 1.00 85.75 103 ALA A CA 1
ATOM 814 C C . ALA A 1 103 ? -15.381 -7.993 0.981 1.00 85.75 103 ALA A C 1
ATOM 816 O O . ALA A 1 103 ? -14.921 -7.001 1.549 1.00 85.75 103 ALA A O 1
ATOM 817 N N . ASN A 1 104 ? -14.588 -8.995 0.611 1.00 89.00 104 ASN A N 1
ATOM 818 C CA . ASN A 1 104 ? -13.137 -8.917 0.792 1.00 89.00 104 ASN A CA 1
ATOM 819 C C . ASN A 1 104 ? -12.547 -7.810 -0.098 1.00 89.00 104 ASN A C 1
ATOM 821 O O . ASN A 1 104 ? -13.021 -7.570 -1.210 1.00 89.00 104 ASN A O 1
ATOM 825 N N . THR A 1 105 ? -11.513 -7.138 0.403 1.00 89.56 105 THR A N 1
ATOM 826 C CA . THR A 1 105 ? -10.682 -6.230 -0.392 1.00 89.56 105 THR A CA 1
ATOM 827 C C . THR A 1 105 ? -9.361 -6.923 -0.677 1.00 89.56 105 THR A C 1
ATOM 829 O O . THR A 1 105 ? -8.719 -7.420 0.245 1.00 89.56 105 THR A O 1
ATOM 832 N N . THR A 1 106 ? -8.922 -6.933 -1.930 1.00 91.75 106 THR A N 1
ATOM 833 C CA . THR A 1 106 ? -7.638 -7.525 -2.320 1.00 91.75 106 THR A CA 1
ATOM 834 C C . THR A 1 106 ? -6.705 -6.447 -2.847 1.00 91.75 106 THR A C 1
ATOM 836 O O . THR A 1 106 ? -7.092 -5.668 -3.717 1.00 91.75 106 THR A O 1
ATOM 839 N N . LEU A 1 107 ? -5.474 -6.431 -2.334 1.00 92.19 107 LEU A N 1
ATOM 840 C CA . LEU A 1 107 ? -4.353 -5.657 -2.857 1.00 92.19 107 LEU A CA 1
ATOM 841 C C . LEU A 1 107 ? -3.391 -6.632 -3.542 1.00 92.19 107 LEU A C 1
ATOM 843 O O . LEU A 1 107 ? -2.651 -7.349 -2.870 1.00 92.19 107 LEU A O 1
ATOM 847 N N . SER A 1 108 ? -3.421 -6.681 -4.867 1.00 92.12 108 SER A N 1
ATOM 848 C CA . SER A 1 108 ? -2.535 -7.519 -5.675 1.00 92.12 108 SER A CA 1
ATOM 849 C C . SER A 1 108 ? -1.351 -6.693 -6.159 1.00 92.12 108 SER A C 1
ATOM 851 O O . SER A 1 108 ? -1.512 -5.728 -6.905 1.00 92.12 108 SER A O 1
ATOM 853 N N . PHE A 1 109 ? -0.152 -7.083 -5.755 1.00 91.19 109 PHE A N 1
ATOM 854 C CA . PHE A 1 109 ? 1.099 -6.462 -6.161 1.00 91.19 109 PHE A CA 1
ATOM 855 C C . PHE A 1 109 ? 1.584 -7.156 -7.420 1.00 91.19 109 PHE A C 1
ATOM 857 O O . PHE A 1 109 ? 1.821 -8.365 -7.427 1.00 91.19 109 PHE A O 1
ATOM 864 N N . VAL A 1 110 ? 1.696 -6.394 -8.499 1.00 92.44 110 VAL A N 1
ATOM 865 C CA . VAL A 1 110 ? 1.964 -6.933 -9.829 1.00 92.44 110 VAL A CA 1
ATOM 866 C C . VAL A 1 110 ? 3.192 -6.282 -10.449 1.00 92.44 110 VAL A C 1
ATOM 868 O O . VAL A 1 110 ? 3.498 -5.113 -10.194 1.00 92.44 110 VAL A O 1
ATOM 871 N N . SER A 1 111 ? 3.860 -7.031 -11.319 1.00 89.81 111 S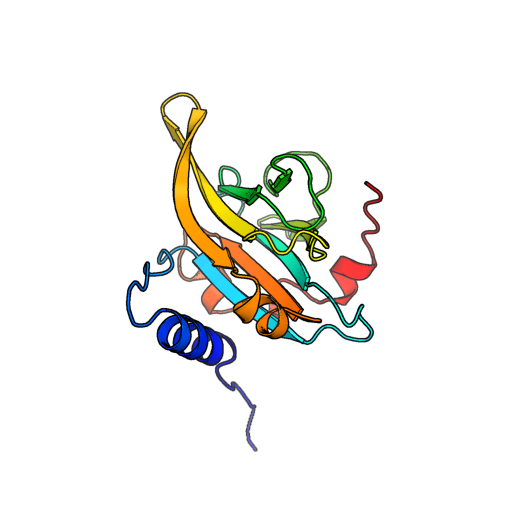ER A N 1
ATOM 872 C CA . SER A 1 111 ? 4.914 -6.514 -12.189 1.00 89.81 111 SER A CA 1
ATOM 873 C C . SER A 1 111 ? 4.678 -6.886 -13.637 1.00 89.81 111 SER A C 1
ATOM 875 O O . SER A 1 111 ? 4.136 -7.954 -13.941 1.00 89.81 111 SER A O 1
ATOM 877 N N . ALA A 1 112 ? 5.096 -5.998 -14.534 1.00 88.44 112 ALA A N 1
ATOM 878 C CA . ALA A 1 112 ? 5.137 -6.311 -15.948 1.00 88.44 112 ALA A CA 1
ATOM 879 C C . ALA A 1 112 ? 6.249 -7.338 -16.214 1.00 88.44 112 ALA A C 1
ATOM 881 O O . ALA A 1 112 ? 7.404 -7.159 -15.834 1.00 88.44 112 ALA A O 1
ATOM 882 N N . LYS A 1 113 ? 5.900 -8.438 -16.875 1.00 84.31 113 LYS A N 1
ATOM 883 C CA . LYS A 1 113 ? 6.844 -9.429 -17.394 1.00 84.31 113 LYS A CA 1
ATOM 884 C C . LYS A 1 113 ? 7.045 -9.209 -18.895 1.00 84.31 113 LYS A C 1
ATOM 886 O O . LYS A 1 113 ? 6.573 -8.232 -19.484 1.00 84.31 113 LYS A O 1
ATOM 891 N N . THR A 1 114 ? 7.762 -10.131 -19.533 1.00 80.06 114 THR A N 1
ATOM 892 C CA . THR A 1 114 ? 7.968 -10.142 -20.985 1.00 80.06 114 THR A CA 1
ATOM 893 C C . THR A 1 114 ? 6.631 -10.013 -21.728 1.00 80.06 114 THR A C 1
ATOM 895 O O . THR A 1 114 ? 5.621 -10.573 -21.306 1.00 80.06 114 THR A O 1
ATOM 898 N N . LEU A 1 115 ? 6.628 -9.266 -22.836 1.00 81.38 115 LEU A N 1
ATOM 899 C CA . LEU A 1 115 ? 5.438 -8.943 -23.643 1.00 81.38 115 LEU A CA 1
ATOM 900 C C . LEU A 1 115 ? 4.387 -8.054 -22.944 1.00 81.38 115 LEU A C 1
ATOM 902 O O . LEU A 1 115 ? 3.275 -7.927 -23.446 1.00 81.38 115 LEU A O 1
ATOM 906 N N . GLY A 1 116 ? 4.712 -7.424 -21.808 1.00 77.06 116 GLY A N 1
ATOM 907 C CA . GLY A 1 116 ? 3.792 -6.5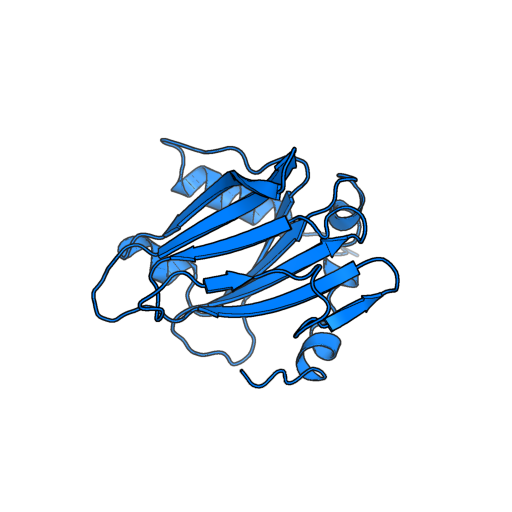19 -21.105 1.00 77.06 116 GLY A CA 1
ATOM 908 C C . GLY A 1 116 ? 2.685 -7.233 -20.323 1.00 77.06 116 GLY A C 1
ATOM 909 O O . GLY A 1 116 ? 1.746 -6.587 -19.854 1.00 77.06 116 GLY A O 1
ATOM 910 N N . ILE A 1 117 ? 2.786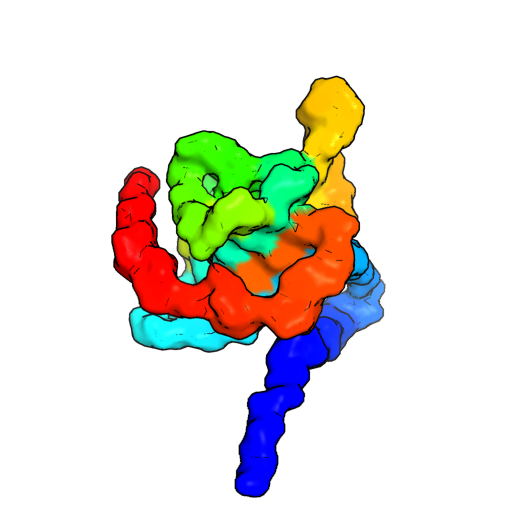 -8.556 -20.163 1.00 85.69 117 ILE A N 1
ATOM 911 C CA . ILE A 1 117 ? 1.864 -9.340 -19.339 1.00 85.69 117 ILE A CA 1
ATOM 912 C C . ILE A 1 117 ? 2.163 -9.047 -17.871 1.00 85.69 117 ILE A C 1
ATOM 914 O O . ILE A 1 117 ? 3.285 -9.234 -17.409 1.00 85.69 117 ILE A O 1
ATOM 918 N N . TRP A 1 118 ? 1.154 -8.611 -17.126 1.00 88.44 118 TRP A N 1
ATOM 919 C CA . TRP A 1 118 ? 1.272 -8.375 -15.691 1.00 88.44 118 TRP A CA 1
ATOM 920 C C . TRP A 1 118 ? 1.047 -9.671 -14.923 1.00 88.44 118 TRP A C 1
ATOM 922 O O . TRP A 1 118 ? 0.006 -10.305 -15.098 1.00 88.44 118 TRP A O 1
ATOM 932 N N . SER A 1 119 ? 1.977 -10.036 -14.046 1.00 89.75 119 SER A N 1
ATOM 933 C CA . SER A 1 119 ? 1.800 -11.166 -13.131 1.00 89.75 119 SER A CA 1
ATOM 934 C C . SER A 1 119 ? 1.759 -10.698 -11.683 1.00 89.75 119 SER A C 1
ATOM 936 O O . SER A 1 119 ? 2.475 -9.771 -11.306 1.00 89.75 119 SER A O 1
ATOM 938 N N . GLU A 1 120 ? 0.952 -11.373 -10.870 1.00 90.69 120 GLU A N 1
ATOM 939 C CA . GLU A 1 120 ? 0.918 -11.178 -9.422 1.00 90.69 120 GLU A CA 1
ATOM 940 C C . GLU A 1 120 ? 2.193 -11.739 -8.788 1.00 90.69 120 GLU A C 1
ATOM 942 O O . GLU A 1 120 ? 2.494 -12.922 -8.922 1.00 90.69 120 GLU A O 1
ATOM 947 N N . ASP A 1 121 ? 2.950 -10.867 -8.125 1.00 87.19 121 ASP A N 1
ATOM 948 C CA . ASP A 1 121 ? 4.130 -11.242 -7.347 1.00 87.19 121 ASP A CA 1
ATOM 949 C C . ASP A 1 121 ? 3.741 -11.552 -5.888 1.00 87.19 121 ASP A C 1
ATOM 951 O O . ASP A 1 121 ? 4.371 -12.379 -5.231 1.00 87.19 121 ASP A O 1
ATOM 955 N N . PHE A 1 122 ? 2.716 -10.868 -5.371 1.00 86.25 122 PHE A N 1
ATOM 956 C CA . PHE A 1 122 ? 2.264 -10.959 -3.984 1.00 86.25 122 PHE A CA 1
ATOM 957 C C . PHE A 1 122 ? 0.830 -10.435 -3.861 1.00 86.25 122 PHE A C 1
ATOM 959 O O . PHE A 1 122 ? 0.422 -9.577 -4.646 1.00 86.25 122 PHE A O 1
ATOM 966 N N . LYS A 1 123 ? 0.066 -10.894 -2.866 1.00 88.69 123 LYS A N 1
ATOM 967 C CA . LYS A 1 123 ? -1.248 -10.317 -2.562 1.00 88.69 123 LYS A CA 1
ATOM 968 C C . LYS A 1 123 ? -1.522 -10.219 -1.069 1.00 88.69 123 LYS A C 1
ATOM 970 O O . LYS A 1 123 ? -1.114 -11.066 -0.279 1.00 88.69 123 LYS A O 1
ATOM 975 N N . ILE A 1 124 ? -2.295 -9.202 -0.711 1.00 87.56 124 ILE A N 1
ATOM 976 C CA . ILE A 1 124 ? -2.912 -9.057 0.606 1.00 87.56 124 ILE A CA 1
ATOM 977 C C . ILE A 1 124 ? -4.419 -9.161 0.421 1.00 87.56 124 ILE A C 1
ATOM 979 O O . ILE A 1 124 ? -5.010 -8.420 -0.365 1.00 87.56 124 ILE A O 1
ATOM 983 N N . GLU A 1 125 ? -5.047 -10.060 1.167 1.00 89.00 125 GLU A N 1
ATOM 984 C CA . GLU A 1 125 ? -6.499 -10.162 1.244 1.00 89.00 125 GLU A CA 1
ATOM 985 C C . GLU A 1 125 ? -6.972 -9.655 2.606 1.00 89.00 125 GLU A C 1
ATOM 987 O O . GLU A 1 125 ? -6.561 -10.162 3.649 1.00 89.00 125 GLU A O 1
ATOM 992 N N . ILE A 1 126 ? -7.826 -8.632 2.583 1.00 88.62 126 ILE A N 1
ATOM 993 C CA . ILE A 1 126 ? -8.406 -7.991 3.759 1.00 88.62 126 ILE A CA 1
ATOM 994 C C . ILE A 1 126 ? -9.868 -8.411 3.839 1.00 88.62 126 ILE A C 1
ATOM 996 O O . ILE A 1 126 ? -10.738 -7.899 3.127 1.00 88.62 126 ILE A O 1
ATOM 1000 N N . THR A 1 127 ? -10.139 -9.352 4.732 1.00 89.12 127 THR A N 1
ATOM 1001 C CA . THR A 1 127 ? -11.506 -9.769 5.051 1.00 89.12 127 THR A CA 1
ATOM 1002 C C . THR A 1 127 ? -12.235 -8.687 5.857 1.00 89.12 127 THR A C 1
ATOM 1004 O O . THR A 1 127 ? -11.591 -7.879 6.536 1.00 89.12 127 THR A O 1
ATOM 1007 N N . PRO A 1 128 ? -13.580 -8.683 5.876 1.00 88.62 128 PRO A N 1
ATOM 1008 C CA . PRO A 1 128 ? -14.380 -7.850 6.769 1.00 88.62 128 PRO A CA 1
ATOM 1009 C C . PRO A 1 128 ? -13.887 -7.740 8.210 1.00 88.62 128 PRO A C 1
ATOM 1011 O O . PRO A 1 128 ? -13.843 -6.645 8.767 1.00 88.62 128 PRO A O 1
ATOM 1014 N N . ALA A 1 129 ? -13.485 -8.865 8.805 1.00 85.75 129 ALA A N 1
ATOM 1015 C CA . ALA A 1 129 ? -13.028 -8.916 10.189 1.00 85.75 129 ALA A CA 1
ATOM 1016 C C . ALA A 1 129 ? -11.696 -8.173 10.395 1.00 85.75 129 ALA A C 1
ATOM 1018 O O . ALA A 1 129 ? -11.458 -7.619 11.467 1.00 85.75 129 ALA A O 1
ATOM 1019 N N . GLN A 1 130 ? -10.847 -8.123 9.365 1.00 86.06 130 GLN A N 1
ATOM 1020 C CA . GLN A 1 130 ? -9.534 -7.477 9.406 1.00 86.06 130 GLN A CA 1
ATOM 1021 C C . GLN A 1 130 ? -9.590 -5.973 9.119 1.00 86.06 130 GLN A C 1
ATOM 1023 O O . GLN A 1 130 ? -8.645 -5.269 9.457 1.00 86.06 130 GLN A O 1
ATOM 1028 N N . ARG A 1 131 ? -10.684 -5.451 8.546 1.00 87.19 131 ARG A N 1
ATOM 1029 C CA . ARG A 1 131 ? -10.817 -4.029 8.160 1.00 87.19 131 ARG A CA 1
ATOM 1030 C C . ARG A 1 131 ? -10.465 -3.054 9.288 1.00 87.19 131 ARG A C 1
ATOM 1032 O O . ARG A 1 131 ? -9.724 -2.102 9.06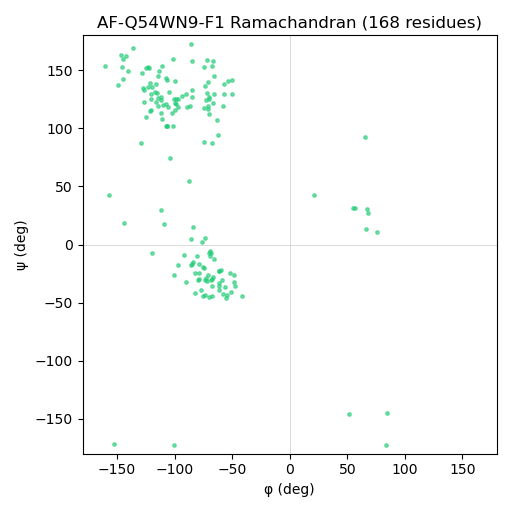3 1.00 87.19 131 ARG A O 1
ATOM 1039 N N . LYS A 1 132 ? -10.893 -3.355 10.520 1.00 84.75 132 LYS A N 1
ATOM 1040 C CA . LYS A 1 132 ? -10.605 -2.542 11.718 1.00 84.75 132 LYS A CA 1
ATOM 1041 C C . LYS A 1 132 ? -9.114 -2.378 12.026 1.00 84.75 132 LYS A C 1
ATOM 1043 O O . LYS A 1 132 ? -8.739 -1.451 12.731 1.00 84.75 132 LYS A O 1
ATOM 1048 N N . LEU A 1 133 ? -8.269 -3.276 11.523 1.00 83.81 133 LEU A N 1
ATOM 1049 C CA . LEU A 1 133 ? -6.817 -3.217 11.707 1.00 83.81 133 LEU A CA 1
ATOM 1050 C C . LEU A 1 133 ? -6.162 -2.198 10.770 1.00 83.81 133 LEU A C 1
ATOM 1052 O O . LEU A 1 133 ? -5.091 -1.676 11.066 1.00 83.81 133 LEU A O 1
ATOM 1056 N N . PHE A 1 134 ? -6.825 -1.909 9.652 1.00 86.94 134 PHE A N 1
ATOM 1057 C CA . PHE A 1 134 ? -6.390 -0.942 8.654 1.00 86.94 134 PHE A CA 1
ATOM 1058 C C . PHE A 1 134 ? -7.068 0.420 8.847 1.00 86.94 134 PHE A C 1
ATOM 1060 O O . PHE A 1 134 ? -6.557 1.419 8.356 1.00 86.94 134 PHE A O 1
ATOM 1067 N N . ASP A 1 135 ? -8.171 0.497 9.593 1.00 88.38 135 ASP A N 1
ATOM 1068 C CA . ASP A 1 135 ? -8.864 1.755 9.874 1.00 88.38 135 ASP A CA 1
ATOM 1069 C C . ASP A 1 135 ? -7.927 2.860 10.395 1.00 88.38 135 ASP A C 1
ATOM 1071 O O . ASP A 1 135 ? -7.147 2.679 11.337 1.00 88.38 135 ASP A O 1
ATOM 1075 N N . ASN A 1 136 ? -8.022 4.037 9.773 1.00 84.75 136 ASN A N 1
ATOM 1076 C CA . ASN A 1 136 ? -7.240 5.232 10.082 1.00 84.75 136 ASN A CA 1
ATOM 1077 C C . ASN A 1 136 ? -5.709 5.002 10.014 1.00 84.75 136 ASN A C 1
ATOM 1079 O O . ASN A 1 136 ? -4.926 5.630 10.746 1.00 84.75 136 ASN A O 1
ATOM 1083 N N . ARG A 1 137 ? -5.267 4.093 9.134 1.00 86.88 137 ARG A N 1
ATOM 1084 C CA . ARG A 1 137 ? -3.851 3.851 8.823 1.00 86.88 137 ARG A CA 1
ATOM 1085 C C . ARG A 1 137 ? -3.434 4.509 7.507 1.00 86.88 137 ARG A C 1
ATOM 1087 O O . ARG A 1 137 ? -4.241 4.834 6.639 1.00 86.88 137 ARG A O 1
ATOM 1094 N N . GLU A 1 138 ? -2.135 4.693 7.373 1.00 85.69 138 GLU A N 1
ATOM 1095 C CA . GLU A 1 138 ? -1.438 4.948 6.121 1.00 85.69 138 GLU A CA 1
ATOM 1096 C C . GLU A 1 138 ? -0.535 3.745 5.869 1.00 85.69 138 GLU A C 1
ATOM 1098 O O . GLU A 1 138 ? 0.330 3.455 6.693 1.00 85.69 138 GLU A O 1
ATOM 1103 N N . LEU A 1 139 ? -0.755 3.040 4.765 1.00 86.94 139 LEU A N 1
ATOM 1104 C CA . LEU A 1 139 ? 0.055 1.905 4.354 1.00 86.94 139 LEU A CA 1
ATOM 1105 C C . LEU A 1 139 ? 0.999 2.363 3.250 1.00 86.94 139 LEU A C 1
ATOM 1107 O O . LEU A 1 139 ? 0.554 2.700 2.155 1.00 86.94 139 LEU A O 1
ATOM 1111 N N . TYR A 1 140 ? 2.289 2.378 3.536 1.00 85.19 140 TYR A N 1
ATOM 1112 C CA . TYR A 1 140 ? 3.332 2.698 2.580 1.00 85.19 140 TYR A CA 1
ATOM 1113 C C . TYR A 1 140 ? 3.954 1.417 2.054 1.00 85.19 140 TYR A C 1
ATOM 1115 O O . TYR A 1 140 ? 4.477 0.605 2.810 1.00 85.19 140 TYR A O 1
ATOM 1123 N N . VAL A 1 141 ? 3.902 1.249 0.741 1.00 88.25 141 VAL A N 1
ATOM 1124 C CA . VAL A 1 141 ? 4.496 0.127 0.028 1.00 88.25 141 VAL A CA 1
ATOM 1125 C C . VAL A 1 141 ? 5.653 0.673 -0.782 1.00 88.25 141 VAL A C 1
ATOM 1127 O O . VAL A 1 141 ? 5.465 1.357 -1.788 1.00 88.25 141 VAL A O 1
ATOM 1130 N N . TYR A 1 142 ? 6.856 0.354 -0.337 1.00 85.44 142 TYR A N 1
ATOM 1131 C CA . TYR A 1 142 ? 8.090 0.730 -0.995 1.00 85.44 142 TYR A CA 1
ATOM 1132 C C . TYR A 1 142 ? 8.576 -0.426 -1.858 1.00 85.44 142 TYR A C 1
ATOM 1134 O O . TYR A 1 142 ? 8.757 -1.531 -1.349 1.00 85.44 142 TYR A O 1
ATOM 1142 N N . VAL A 1 143 ? 8.807 -0.180 -3.145 1.00 85.38 143 VAL A N 1
ATOM 1143 C CA . VAL A 1 143 ? 9.266 -1.201 -4.094 1.00 85.38 143 VAL A CA 1
ATOM 1144 C C . VAL A 1 143 ? 10.520 -0.721 -4.814 1.00 85.38 143 VAL A C 1
ATOM 1146 O O . VAL A 1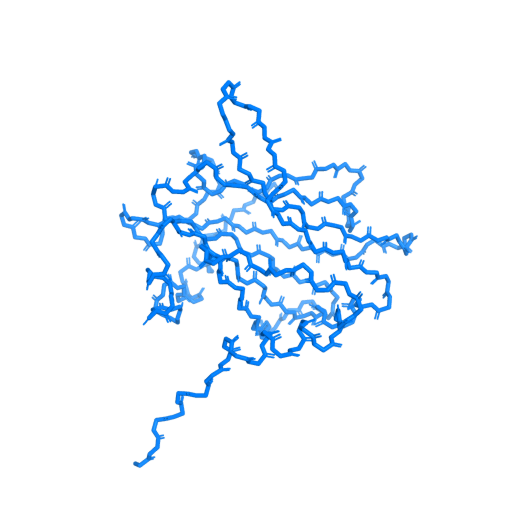 143 ? 10.529 0.334 -5.451 1.00 85.38 143 VAL A O 1
ATOM 1149 N N . SER A 1 144 ? 11.593 -1.499 -4.707 1.00 83.81 144 SER A N 1
ATOM 1150 C CA . SER A 1 144 ? 12.871 -1.228 -5.368 1.00 83.81 144 SER A CA 1
ATOM 1151 C C . SER A 1 144 ? 13.570 -2.537 -5.694 1.00 83.81 144 SER A C 1
ATOM 1153 O O . SER A 1 144 ? 13.668 -3.412 -4.841 1.00 83.81 144 SER A O 1
ATOM 1155 N N . ASP A 1 145 ? 14.143 -2.646 -6.889 1.00 80.38 145 ASP A N 1
ATOM 1156 C CA . ASP A 1 145 ? 15.006 -3.778 -7.252 1.00 80.38 145 ASP A CA 1
ATOM 1157 C C . ASP A 1 145 ? 16.351 -3.779 -6.491 1.00 80.38 145 ASP A C 1
ATOM 1159 O O . ASP A 1 145 ? 17.136 -4.717 -6.610 1.00 80.38 145 ASP A O 1
ATOM 1163 N N . ASN A 1 146 ? 16.634 -2.741 -5.696 1.00 76.38 146 ASN A N 1
ATOM 1164 C CA . ASN A 1 146 ? 17.732 -2.693 -4.741 1.00 76.38 146 ASN A CA 1
ATOM 1165 C C . ASN A 1 146 ? 17.179 -2.789 -3.313 1.00 76.38 146 ASN A C 1
ATOM 1167 O O . ASN A 1 146 ? 16.745 -1.797 -2.729 1.00 76.38 146 ASN A O 1
ATOM 1171 N N . GLU A 1 147 ? 17.279 -3.976 -2.714 1.00 66.50 147 GLU A N 1
ATOM 1172 C CA . GLU A 1 147 ? 16.718 -4.277 -1.390 1.00 66.50 147 GLU A CA 1
ATOM 1173 C C . GLU A 1 147 ? 17.116 -3.288 -0.281 1.00 66.50 147 GLU A C 1
ATOM 1175 O O . GLU A 1 147 ? 16.397 -3.157 0.706 1.00 66.50 147 GLU A O 1
ATOM 1180 N N . LYS A 1 148 ? 18.253 -2.592 -0.415 1.00 66.56 148 LYS A N 1
ATOM 1181 C CA . LYS A 1 148 ? 18.745 -1.631 0.585 1.00 66.56 148 LYS A CA 1
ATOM 1182 C C . LYS A 1 148 ? 18.161 -0.228 0.432 1.00 66.56 148 LYS A C 1
ATOM 1184 O O . LYS A 1 148 ? 18.228 0.557 1.372 1.00 66.56 148 LYS A O 1
ATOM 1189 N N . PHE A 1 149 ? 17.587 0.107 -0.725 1.00 70.31 149 PHE A N 1
ATOM 1190 C CA . PHE A 1 149 ? 17.228 1.489 -1.057 1.00 70.31 149 PHE A CA 1
ATOM 1191 C C . PHE A 1 149 ? 16.265 2.112 -0.038 1.00 70.31 149 PHE A C 1
ATOM 1193 O O . PHE A 1 149 ? 16.456 3.258 0.374 1.00 70.31 149 PHE A O 1
ATOM 1200 N N . TYR A 1 150 ? 15.255 1.349 0.388 1.00 69.31 150 TYR A N 1
ATOM 1201 C CA . TYR A 1 150 ? 14.251 1.814 1.348 1.00 69.31 150 TYR A CA 1
ATOM 1202 C C . TYR A 1 150 ? 14.479 1.325 2.775 1.00 69.31 150 TYR A C 1
ATOM 1204 O O . TYR A 1 150 ? 14.087 2.032 3.701 1.00 69.31 150 TYR A O 1
ATOM 1212 N N . LYS A 1 151 ? 15.148 0.178 2.968 1.00 64.81 151 LYS A N 1
ATOM 1213 C CA . LYS A 1 151 ? 15.423 -0.369 4.308 1.00 64.81 151 LYS A CA 1
ATOM 1214 C C . LYS A 1 151 ? 16.178 0.631 5.191 1.00 64.81 151 LYS A C 1
ATOM 1216 O O . LYS A 1 151 ? 15.847 0.758 6.363 1.00 64.81 151 LYS A O 1
ATOM 1221 N N . ASP A 1 152 ? 17.091 1.408 4.609 1.00 61.22 152 ASP A N 1
ATOM 1222 C CA . ASP A 1 152 ? 17.932 2.339 5.371 1.00 61.22 152 ASP A CA 1
ATOM 1223 C C . ASP A 1 152 ? 17.342 3.762 5.500 1.00 61.22 152 ASP A C 1
ATOM 1225 O O . ASP A 1 152 ? 17.898 4.591 6.214 1.00 61.22 152 ASP A O 1
ATOM 1229 N N . ASN A 1 153 ? 16.254 4.101 4.788 1.00 58.84 153 ASN A N 1
ATOM 1230 C CA . ASN A 1 153 ? 15.835 5.504 4.598 1.00 58.84 153 ASN A CA 1
ATOM 1231 C C . ASN A 1 153 ? 14.317 5.753 4.573 1.00 58.84 153 ASN A C 1
ATOM 1233 O O . ASN A 1 153 ? 13.880 6.800 4.091 1.00 58.84 153 ASN A O 1
ATOM 1237 N N . ILE A 1 154 ? 13.504 4.827 5.081 1.00 61.91 154 ILE A N 1
ATOM 1238 C CA . ILE A 1 154 ? 12.039 4.879 4.943 1.00 61.91 154 ILE A CA 1
ATOM 1239 C C . ILE A 1 154 ? 11.425 6.199 5.451 1.00 61.91 154 ILE A C 1
ATOM 1241 O O . ILE A 1 154 ? 10.650 6.842 4.738 1.00 61.91 154 ILE A O 1
ATOM 1245 N N . ASP A 1 155 ? 11.885 6.682 6.610 1.00 60.03 155 ASP A N 1
ATOM 1246 C CA . ASP A 1 155 ? 11.408 7.920 7.241 1.00 60.03 155 ASP A CA 1
ATOM 1247 C C . ASP A 1 155 ? 11.850 9.189 6.511 1.00 60.03 155 ASP A C 1
ATOM 1249 O O . ASP A 1 155 ? 11.164 10.211 6.557 1.00 60.03 155 ASP A O 1
ATOM 1253 N N . ASN A 1 156 ? 12.971 9.126 5.793 1.00 55.41 156 ASN A N 1
ATOM 1254 C CA . ASN A 1 156 ? 13.500 10.262 5.043 1.00 55.41 156 ASN A CA 1
ATOM 1255 C C . ASN A 1 156 ? 12.824 10.430 3.680 1.00 55.41 156 ASN A C 1
ATOM 1257 O O . ASN A 1 156 ? 12.847 11.530 3.128 1.00 55.41 156 ASN A O 1
ATOM 1261 N N . LYS A 1 157 ? 12.262 9.353 3.115 1.00 56.53 157 LYS A N 1
ATOM 1262 C CA . LYS A 1 157 ? 11.770 9.345 1.730 1.00 56.53 157 LYS A CA 1
ATOM 1263 C C . LYS A 1 157 ? 10.408 9.988 1.558 1.00 56.53 157 LYS A C 1
ATOM 1265 O O . LYS A 1 157 ? 10.149 10.555 0.504 1.00 56.53 157 LYS A O 1
ATOM 1270 N N . ILE A 1 158 ? 9.558 9.922 2.575 1.00 59.28 158 ILE A N 1
ATOM 1271 C CA . ILE A 1 158 ? 8.241 10.545 2.537 1.00 59.28 158 ILE A CA 1
ATOM 1272 C C . ILE A 1 158 ? 8.086 11.388 3.787 1.00 59.28 158 ILE A C 1
ATOM 1274 O O . ILE A 1 158 ? 7.563 10.955 4.816 1.00 59.28 158 ILE A O 1
ATOM 1278 N N . LYS A 1 159 ? 8.539 12.635 3.689 1.00 56.81 159 LYS A N 1
ATOM 1279 C CA . LYS A 1 159 ? 8.114 13.644 4.651 1.00 56.81 159 LYS A CA 1
ATOM 1280 C C . LYS A 1 159 ? 6.654 13.933 4.330 1.00 56.81 159 LYS A C 1
ATOM 1282 O O . LYS A 1 159 ? 6.363 14.380 3.225 1.00 56.81 159 LYS A O 1
ATOM 1287 N N . ARG A 1 160 ? 5.733 13.641 5.256 1.00 49.62 160 ARG A N 1
ATOM 1288 C CA . ARG A 1 160 ? 4.278 13.826 5.054 1.00 49.62 160 ARG A CA 1
ATOM 1289 C C . ARG A 1 160 ? 3.926 15.207 4.483 1.00 49.62 160 ARG A C 1
ATOM 1291 O O . ARG A 1 160 ? 3.017 15.301 3.666 1.00 49.62 160 ARG A O 1
ATOM 1298 N N . ASP A 1 161 ? 4.705 16.232 4.827 1.00 48.22 161 ASP A N 1
ATOM 1299 C CA . ASP A 1 161 ? 4.560 17.602 4.322 1.00 48.22 161 ASP A CA 1
ATOM 1300 C C . ASP A 1 161 ? 4.673 17.695 2.783 1.00 48.22 161 ASP A C 1
ATOM 1302 O O . ASP A 1 161 ? 4.007 18.523 2.160 1.00 48.22 161 ASP A O 1
ATOM 1306 N N . GLN A 1 162 ? 5.457 16.812 2.148 1.00 49.94 162 GLN A N 1
ATOM 1307 C CA . GLN A 1 162 ? 5.578 16.725 0.687 1.00 49.94 162 GLN A CA 1
ATOM 1308 C C . GLN A 1 162 ? 4.336 16.114 0.026 1.00 49.94 162 GLN A C 1
ATOM 1310 O O . GLN A 1 162 ? 4.032 16.461 -1.112 1.00 49.94 162 GLN A O 1
ATOM 1315 N N . ILE A 1 163 ? 3.601 15.239 0.724 1.00 50.88 163 ILE A N 1
ATOM 1316 C CA . ILE A 1 163 ? 2.354 14.659 0.203 1.00 50.88 163 ILE A CA 1
ATOM 1317 C C . ILE A 1 163 ? 1.231 15.690 0.275 1.00 50.88 163 ILE A C 1
ATOM 1319 O O . ILE A 1 163 ? 0.503 15.867 -0.696 1.00 50.88 163 ILE A O 1
ATOM 1323 N N . SER A 1 164 ? 1.108 16.411 1.396 1.00 47.09 164 SER A N 1
ATOM 1324 C CA . SER A 1 164 ? 0.057 17.427 1.564 1.00 47.09 164 SER A CA 1
ATOM 1325 C C . SER A 1 164 ? 0.142 18.574 0.554 1.00 47.09 164 SER A C 1
ATOM 1327 O O . SER A 1 164 ? -0.866 19.226 0.296 1.00 47.09 164 SER A O 1
ATOM 1329 N N . ALA A 1 165 ? 1.318 18.817 -0.031 1.00 43.94 165 ALA A N 1
ATOM 1330 C CA . ALA A 1 165 ? 1.497 19.822 -1.077 1.00 43.94 165 ALA A CA 1
ATOM 1331 C C . ALA A 1 165 ? 0.952 19.377 -2.450 1.00 43.94 165 ALA A C 1
ATOM 1333 O O . ALA A 1 165 ? 0.695 20.217 -3.309 1.00 43.94 165 ALA A O 1
ATOM 1334 N N . GLY A 1 166 ? 0.760 18.073 -2.661 1.00 37.47 166 GLY A N 1
ATOM 1335 C CA . GLY A 1 166 ? 0.288 17.495 -3.912 1.00 37.47 166 GLY A CA 1
ATOM 1336 C C . GLY A 1 166 ? -1.171 17.066 -3.831 1.00 37.47 166 GLY A C 1
ATOM 1337 O O . GLY A 1 166 ? -1.460 15.875 -3.762 1.00 37.47 166 GLY A O 1
ATOM 1338 N N . TYR A 1 167 ? -2.101 18.021 -3.844 1.00 31.23 167 TYR A N 1
ATOM 1339 C CA . TYR A 1 167 ? -3.503 17.702 -4.114 1.00 31.23 167 TYR A CA 1
ATOM 1340 C C . TYR A 1 167 ? -3.611 17.144 -5.538 1.00 31.23 167 TYR A C 1
ATOM 1342 O O . TYR A 1 167 ? -3.487 17.883 -6.511 1.00 31.23 167 TYR A O 1
ATOM 1350 N N . ILE A 1 168 ? -3.835 15.836 -5.656 1.00 31.03 168 ILE A N 1
ATOM 1351 C CA . ILE A 1 168 ? -4.272 15.204 -6.900 1.00 31.03 168 ILE A CA 1
ATOM 1352 C C . ILE A 1 168 ? -5.769 14.959 -6.733 1.00 31.03 168 ILE A C 1
ATOM 1354 O O . ILE A 1 168 ? -6.193 14.071 -5.996 1.00 31.03 168 ILE A O 1
ATOM 1358 N N . SER A 1 169 ? -6.566 15.818 -7.361 1.00 25.47 169 SER A N 1
ATOM 1359 C CA . SER A 1 169 ? -7.979 15.564 -7.625 1.00 25.47 169 SER A CA 1
ATOM 1360 C C . SER A 1 169 ? -8.084 14.407 -8.620 1.00 25.47 169 SER A C 1
ATOM 1362 O O . SER A 1 169 ? -7.516 14.507 -9.710 1.00 25.47 169 SER A O 1
ATOM 1364 N N . PHE A 1 170 ? -8.767 13.331 -8.232 1.00 30.77 170 PHE A N 1
ATOM 1365 C CA . PHE A 1 170 ? -9.295 12.334 -9.166 1.00 30.77 170 PHE A CA 1
ATOM 1366 C C . PHE A 1 170 ? -10.608 12.836 -9.768 1.00 30.77 170 PHE A C 1
ATOM 1368 O O . PHE A 1 170 ? -11.352 13.524 -9.029 1.00 30.77 170 PHE A O 1
#

Nearest PDB structures (foldseek):
  2ic2-assembly2_B  TM=3.048E-01  e=4.778E-02  Drosophila melanogaster
  8e4c-assembly1_D  TM=2.806E-01  e=8.814E-02  Mus musculus
  8ema-assembly1_D  TM=2.623E-01  e=1.197E-01  Mus musculus
  4pji-assembly1_H  TM=2.614E-01  e=2.496E-01  Homo sapiens
  8tw4-assembly1_B  TM=3.606E-01  e=4.718E+00  Homo sapiens

Mean predicted aligned error: 13.03 Å

Secondary structure (DSSP, 8-state):
-------HHHHHHHHHHHHTTTS-PPPPTTEEEEEEEPSS--SSSEEEEEEEEGGGTTEEEEEESTT-SS-EEE-SSSSSS-EEEETTEEEEEEEE---TT---EEEEEEEE-GGG-EEEEEEEEE-GGGHHHHTTEEEEEEE-SSTHHHHTTHHHH--HHHHHT-----

pLDDT: mean 72.69, std 19.46, range [24.17, 93.81]

Organism: Dictyostelium discoideum (NCBI:txid44689)

Radius of gyration: 15.72 Å; Cα contacts (8 Å, |Δi|>4): 303; chains: 1; bounding box: 42×40×49 Å

Sequence (170 aa):
MSVYTGDASLLYLQYYEKLHASSVQKVPANMVIDDRKRKGGSPTGFTLYLVVEKKSWDRAIRINGAQYSYQVELKAGDNTGFLSLDSKSKCIFTNIEWNANNANTTLSFVSAKTLGIWSEDFKIEITPAQRKLFDNRELYVYVSDNEKFYKDNIDNKIKRDQISAGYISF